Protein AF-A0A937XG15-F1 (afdb_monomer_lite)

Radius of gyration: 12.87 Å; chains: 1; bounding box: 32×17×33 Å

Sequence (74 aa):
MARLRCPSCSSENTWAKYIHDPCPGAPAGKTEWEAEAEGATPTGTPYPKPCPHPNDGTMTNAASVTCHDCNNQW

Foldseek 3Di:
DDQQADPVPRDSQKKFWWKDAQDVQDPVSIDIDIDGQDDDDVVSWGFFDARPGPPGRDGTGGPWMARPVVRDID

pLDDT: mean 80.9, std 10.28, range [55.97, 91.31]

Organism: NCBI:txid2052148

Secondary structure (DSSP, 8-state):
-PBPPPTTT--S-EEEEEEESS-TT-TTS-EEEEEE-B---TTSPPPPEE-SSTTT--EE-EEEEEETTTTEE-

Structure (mmCIF, N/CA/C/O backbone):
data_AF-A0A937XG15-F1
#
_entry.id   AF-A0A937XG15-F1
#
loop_
_atom_site.group_PDB
_atom_site.id
_atom_site.type_symbol
_atom_site.label_atom_id
_atom_site.label_alt_id
_atom_site.label_comp_id
_atom_site.label_asym_id
_atom_site.label_entity_id
_atom_site.label_seq_id
_atom_site.pdbx_PDB_ins_code
_atom_site.Cartn_x
_atom_site.Cartn_y
_atom_site.Cartn_z
_atom_site.occupancy
_atom_site.B_iso_or_equiv
_atom_site.auth_seq_id
_atom_site.auth_comp_id
_atom_site.auth_asym_id
_atom_site.auth_atom_id
_atom_site.pdbx_PDB_model_num
ATOM 1 N N . MET A 1 1 ? 6.595 -2.724 14.536 1.00 60.06 1 MET A N 1
ATOM 2 C CA . MET A 1 1 ? 6.008 -1.480 13.988 1.00 60.06 1 MET A CA 1
ATOM 3 C C . MET A 1 1 ? 4.525 -1.480 14.343 1.00 60.06 1 MET A C 1
ATOM 5 O O . MET A 1 1 ? 3.970 -2.565 14.462 1.00 60.06 1 MET A O 1
ATOM 9 N N . ALA A 1 2 ? 3.902 -0.328 14.607 1.00 69.75 2 ALA A N 1
ATOM 10 C CA . ALA A 1 2 ? 2.465 -0.282 14.901 1.00 69.75 2 ALA A CA 1
ATOM 11 C C . ALA A 1 2 ? 1.663 -0.333 13.589 1.00 69.75 2 ALA A C 1
ATOM 13 O O . ALA A 1 2 ? 1.992 0.394 12.647 1.00 69.75 2 ALA A O 1
ATOM 14 N N . ARG A 1 3 ? 0.641 -1.196 13.527 1.00 75.88 3 ARG A N 1
ATOM 15 C CA . ARG A 1 3 ? -0.301 -1.259 12.398 1.00 75.88 3 ARG A CA 1
ATOM 16 C C . ARG A 1 3 ? -1.189 -0.019 12.401 1.00 75.88 3 ARG A C 1
ATOM 18 O O . ARG A 1 3 ? -1.610 0.439 13.465 1.00 75.88 3 ARG A O 1
ATOM 25 N N . LEU A 1 4 ? -1.465 0.526 11.221 1.00 82.56 4 LEU A N 1
ATOM 26 C CA . LEU A 1 4 ? -2.382 1.647 11.070 1.00 82.56 4 LEU A CA 1
ATOM 27 C C . LEU A 1 4 ? -3.823 1.163 11.298 1.00 82.56 4 LEU A C 1
ATOM 29 O O . LEU A 1 4 ? -4.227 0.112 10.800 1.00 82.56 4 LEU A O 1
ATOM 33 N N . ARG A 1 5 ? -4.610 1.928 12.057 1.00 85.75 5 ARG A N 1
ATOM 34 C CA . ARG A 1 5 ? -6.023 1.619 12.304 1.00 85.75 5 ARG A CA 1
ATOM 35 C C . ARG A 1 5 ? -6.915 2.437 11.393 1.00 85.75 5 ARG A C 1
ATOM 37 O O . ARG A 1 5 ? -6.698 3.632 11.220 1.00 85.75 5 ARG A O 1
ATOM 44 N N . CYS A 1 6 ? -7.939 1.794 10.847 1.00 86.38 6 CYS A N 1
ATOM 45 C CA . CYS A 1 6 ? -8.919 2.454 10.007 1.00 86.38 6 CYS A CA 1
ATOM 46 C C . CYS A 1 6 ? -9.681 3.523 10.802 1.00 86.38 6 CYS A C 1
ATOM 48 O O . CYS A 1 6 ? -10.293 3.180 11.815 1.00 86.38 6 CYS A O 1
ATOM 50 N N . PRO A 1 7 ? -9.755 4.779 10.333 1.00 85.00 7 PRO A N 1
ATOM 51 C CA . PRO A 1 7 ? -10.495 5.830 11.030 1.00 85.00 7 PRO A CA 1
ATOM 52 C C . PRO A 1 7 ? -12.005 5.545 11.107 1.00 85.00 7 PRO A C 1
ATOM 54 O O . PRO A 1 7 ? -12.645 5.930 12.079 1.00 85.00 7 PRO A O 1
ATOM 57 N N . SER A 1 8 ? -12.569 4.823 10.131 1.00 88.31 8 SER A N 1
ATOM 58 C CA . SER A 1 8 ? -14.008 4.509 10.093 1.00 88.31 8 SER A CA 1
ATOM 59 C C . SER A 1 8 ? -14.445 3.330 10.975 1.00 88.31 8 SER A C 1
ATOM 61 O O . SER A 1 8 ? -15.546 3.359 11.511 1.00 88.31 8 SER A O 1
ATOM 63 N N . CYS A 1 9 ? -13.630 2.278 11.132 1.00 88.56 9 CYS A N 1
ATOM 64 C CA . CYS A 1 9 ? -14.033 1.054 11.851 1.00 88.56 9 CYS A CA 1
ATOM 65 C C . CYS A 1 9 ? -13.022 0.572 12.904 1.00 88.56 9 CYS A C 1
ATOM 67 O O . CYS A 1 9 ? -13.234 -0.465 13.524 1.00 88.56 9 CYS A O 1
ATOM 69 N N . SER A 1 10 ? 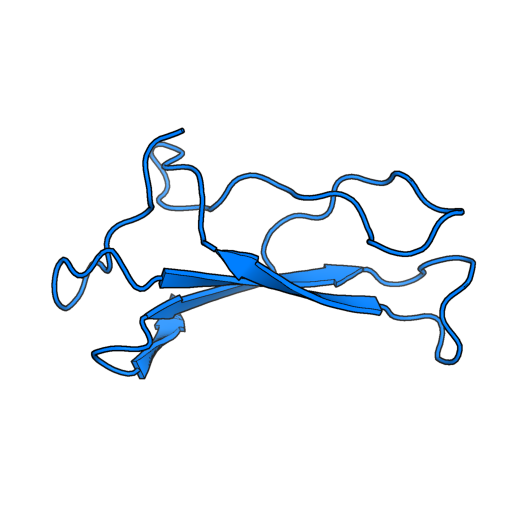-11.917 1.297 13.106 1.00 86.69 10 SER A N 1
ATOM 70 C CA . SER A 1 10 ? -10.803 0.933 13.998 1.00 86.69 10 SER A CA 1
ATOM 71 C C . SER A 1 10 ? -10.109 -0.404 13.693 1.00 86.69 10 SER A C 1
ATOM 73 O O . SER A 1 10 ? -9.279 -0.837 14.492 1.00 86.69 10 SER A O 1
ATOM 75 N N . SER A 1 11 ? -10.395 -1.042 12.551 1.00 88.75 11 SER A N 1
ATOM 76 C CA . SER A 1 11 ? -9.718 -2.279 12.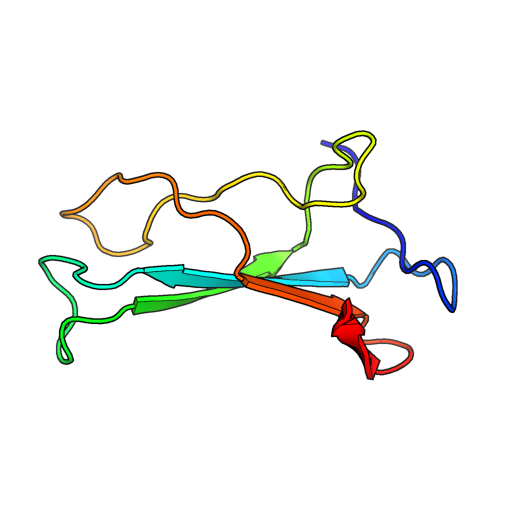143 1.00 88.75 11 SER A CA 1
ATOM 77 C C . SER A 1 11 ? -8.244 -2.041 11.805 1.00 88.75 11 SER A C 1
ATOM 79 O O . SER A 1 11 ? -7.875 -0.995 11.273 1.00 88.75 11 SER A O 1
ATOM 81 N N . GLU A 1 12 ? -7.414 -3.041 12.090 1.00 86.44 12 GLU A N 1
ATOM 82 C CA . GLU A 1 12 ? -5.987 -3.107 11.752 1.00 86.44 12 GLU A CA 1
ATOM 83 C C . GLU A 1 12 ? -5.737 -3.785 10.392 1.00 86.44 12 GLU A C 1
ATOM 85 O O . GLU A 1 12 ? -4.588 -3.927 9.976 1.00 86.44 12 GLU A O 1
ATOM 90 N N . ASN A 1 13 ? -6.798 -4.203 9.689 1.00 89.44 13 ASN A N 1
ATOM 91 C CA . ASN A 1 13 ? -6.731 -4.772 8.343 1.00 89.44 13 ASN A CA 1
ATOM 92 C C . ASN A 1 13 ? -6.655 -3.659 7.290 1.00 89.44 13 ASN A C 1
ATOM 94 O O . ASN A 1 13 ? -7.582 -3.425 6.505 1.00 89.44 13 ASN A O 1
ATOM 98 N N . THR A 1 14 ? -5.569 -2.901 7.353 1.00 89.19 14 THR A N 1
ATOM 99 C CA . THR A 1 14 ? -5.331 -1.723 6.526 1.00 89.19 14 THR A CA 1
ATOM 100 C C . THR A 1 14 ? -4.135 -1.970 5.616 1.00 89.19 14 THR A C 1
ATOM 102 O O . THR A 1 14 ? -3.105 -2.506 6.027 1.00 89.19 14 THR A O 1
ATOM 105 N N . TRP A 1 15 ? -4.292 -1.607 4.351 1.00 91.19 15 TRP A N 1
ATOM 106 C CA . TRP A 1 15 ? -3.331 -1.857 3.289 1.00 91.19 15 TRP A CA 1
ATOM 107 C C . TRP A 1 15 ? -3.024 -0.554 2.575 1.00 91.19 15 TRP A C 1
ATOM 109 O O . TRP A 1 15 ? -3.919 0.216 2.242 1.00 91.19 15 TRP A O 1
ATOM 119 N N . ALA A 1 16 ? -1.743 -0.289 2.384 1.00 90.75 16 ALA A N 1
ATOM 120 C CA . ALA A 1 16 ? -1.243 0.880 1.697 1.00 90.75 16 ALA A CA 1
ATOM 121 C C . ALA A 1 16 ? -0.890 0.505 0.259 1.00 90.75 16 ALA A C 1
ATOM 123 O O . ALA A 1 16 ? -0.127 -0.435 0.026 1.00 90.75 16 ALA A O 1
ATOM 124 N N . LYS A 1 17 ? -1.420 1.267 -0.696 1.00 91.31 17 LYS A N 1
ATOM 125 C CA . LYS A 1 17 ? -1.056 1.175 -2.106 1.00 91.31 17 LYS A CA 1
ATOM 126 C C . LYS A 1 17 ? 0.068 2.157 -2.400 1.00 91.31 17 LYS A C 1
ATOM 128 O O . LYS A 1 17 ? -0.035 3.335 -2.074 1.00 91.31 17 LYS A O 1
ATOM 133 N N . TYR A 1 18 ? 1.115 1.684 -3.054 1.00 89.56 18 TYR A N 1
ATOM 134 C CA . TYR A 1 18 ? 2.281 2.453 -3.466 1.00 89.56 18 TYR A CA 1
ATOM 135 C C . TYR A 1 18 ? 2.337 2.497 -4.991 1.00 89.56 18 TYR A C 1
ATOM 137 O O . TYR A 1 18 ? 2.053 1.501 -5.658 1.00 89.56 18 TYR A O 1
ATOM 145 N N . ILE A 1 19 ? 2.679 3.663 -5.537 1.00 89.00 19 ILE A N 1
ATOM 146 C CA . ILE A 1 19 ? 2.792 3.893 -6.979 1.00 89.00 19 ILE A CA 1
ATOM 147 C C . ILE A 1 19 ? 4.113 4.618 -7.219 1.00 89.00 19 ILE A C 1
ATOM 149 O O . ILE A 1 19 ? 4.296 5.733 -6.733 1.00 89.00 19 ILE A O 1
ATOM 153 N N . HIS A 1 20 ? 5.028 3.981 -7.946 1.00 84.25 20 HIS A N 1
ATOM 154 C CA . HIS A 1 20 ? 6.318 4.563 -8.319 1.00 84.25 20 HIS A CA 1
ATOM 155 C C . HIS A 1 20 ? 6.428 4.665 -9.837 1.00 84.25 20 HIS A C 1
ATOM 157 O O . HIS A 1 20 ? 6.391 3.646 -10.532 1.00 84.25 20 HIS A O 1
ATOM 163 N N . ASP A 1 21 ? 6.549 5.895 -10.332 1.00 82.06 21 ASP A N 1
ATOM 164 C CA . ASP A 1 21 ? 6.754 6.225 -11.741 1.00 82.06 21 ASP A CA 1
ATOM 165 C C . ASP A 1 21 ? 7.801 7.352 -11.845 1.00 82.06 21 ASP A C 1
ATOM 167 O O . ASP A 1 21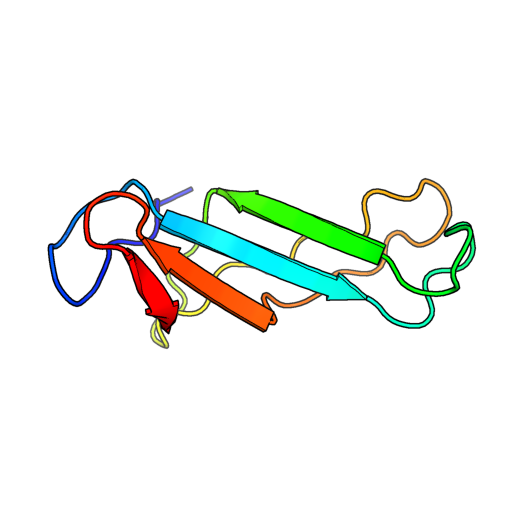 ? 7.625 8.390 -11.196 1.00 82.06 21 ASP A O 1
ATOM 171 N N . PRO A 1 22 ? 8.887 7.183 -12.623 1.00 75.94 22 PRO A N 1
ATOM 172 C CA . PRO A 1 22 ? 9.308 5.973 -13.338 1.00 75.94 22 PRO A CA 1
ATOM 173 C C . PRO A 1 22 ? 10.116 4.993 -12.448 1.00 75.94 22 PRO A C 1
ATOM 175 O O . PRO A 1 22 ? 11.061 5.424 -11.792 1.00 75.94 22 PRO A O 1
ATOM 178 N N . CYS A 1 23 ? 9.814 3.680 -12.468 1.00 72.12 23 CYS A N 1
ATOM 179 C CA . CYS A 1 23 ? 10.625 2.625 -11.816 1.00 72.12 23 CYS A CA 1
ATOM 180 C C . CYS A 1 23 ? 11.509 1.900 -12.867 1.00 72.12 23 CYS A C 1
ATOM 182 O O . CYS A 1 23 ? 11.003 1.024 -13.586 1.00 72.12 23 CYS A O 1
ATOM 184 N N . PRO A 1 24 ? 12.810 2.241 -13.029 1.00 65.69 24 PRO A N 1
ATOM 185 C CA . PRO A 1 24 ? 13.767 1.502 -13.859 1.00 65.69 24 PRO A CA 1
ATOM 186 C C . PRO A 1 24 ? 13.783 0.001 -13.534 1.00 65.69 24 PRO A C 1
ATOM 188 O O . PRO A 1 24 ? 14.335 -0.448 -12.535 1.00 65.69 24 PRO A O 1
ATOM 191 N N . GLY A 1 25 ? 13.181 -0.797 -14.417 1.00 66.56 25 GLY A N 1
ATOM 192 C CA . GLY A 1 25 ? 13.064 -2.252 -14.271 1.00 66.56 25 GLY A CA 1
ATOM 193 C C . GLY A 1 25 ? 11.629 -2.773 -14.326 1.00 66.56 25 GLY A C 1
ATOM 194 O O . GLY A 1 25 ? 11.443 -3.982 -14.458 1.00 66.56 25 GLY A O 1
ATOM 195 N N . ALA A 1 26 ? 10.628 -1.890 -14.277 1.00 70.94 26 ALA A N 1
ATOM 196 C CA . ALA A 1 26 ? 9.233 -2.254 -14.481 1.00 70.94 26 ALA A CA 1
ATOM 197 C C . ALA A 1 26 ? 8.876 -2.319 -15.981 1.00 70.94 26 ALA A C 1
ATOM 199 O O . ALA A 1 26 ? 9.254 -1.420 -16.737 1.00 70.94 26 ALA A O 1
ATOM 200 N N . PRO A 1 27 ? 8.102 -3.326 -16.436 1.00 69.00 27 PRO A N 1
ATOM 201 C CA . PRO A 1 27 ? 7.762 -3.503 -17.853 1.00 69.00 27 PRO A CA 1
ATOM 202 C C . PRO A 1 27 ? 6.937 -2.349 -18.444 1.00 69.00 27 PRO A C 1
ATOM 204 O O . PRO A 1 27 ? 6.971 -2.130 -19.650 1.00 69.00 27 PRO A O 1
ATOM 207 N N . ALA A 1 28 ? 6.213 -1.602 -17.607 1.00 72.62 28 ALA A N 1
ATOM 208 C CA . ALA A 1 28 ? 5.383 -0.471 -18.020 1.00 72.62 28 ALA A CA 1
ATOM 209 C C . ALA A 1 28 ? 5.960 0.895 -17.605 1.00 72.62 28 ALA A C 1
ATOM 211 O O . ALA A 1 28 ? 5.241 1.886 -17.655 1.00 72.62 28 ALA A O 1
ATOM 212 N N . GLY A 1 29 ? 7.206 0.955 -17.117 1.00 73.50 29 GLY A N 1
ATOM 213 C CA . GLY A 1 29 ? 7.790 2.178 -16.547 1.00 73.50 29 GLY A CA 1
ATOM 214 C C . GLY A 1 29 ? 7.225 2.573 -15.177 1.00 73.50 29 GLY A C 1
ATOM 215 O O . GLY A 1 29 ? 7.877 3.317 -14.460 1.00 73.50 29 GLY A O 1
ATOM 216 N N . LYS A 1 30 ? 6.092 1.996 -14.768 1.00 82.25 30 LYS A N 1
ATOM 217 C CA . LYS A 1 30 ? 5.473 2.165 -13.452 1.00 82.25 30 LYS A CA 1
ATOM 218 C C . LYS A 1 30 ? 5.436 0.861 -12.665 1.00 82.25 30 LYS A C 1
ATOM 220 O O . LYS A 1 30 ? 5.193 -0.204 -13.239 1.00 82.25 30 LYS A O 1
ATOM 225 N N . THR A 1 31 ? 5.578 0.968 -11.349 1.00 85.56 31 THR A N 1
ATOM 226 C CA . THR A 1 31 ? 5.344 -0.136 -10.411 1.00 85.56 31 THR A CA 1
ATOM 227 C C . THR A 1 31 ? 4.249 0.253 -9.436 1.00 85.56 31 THR A C 1
ATOM 229 O O . THR A 1 31 ? 4.339 1.283 -8.770 1.00 85.56 31 THR A O 1
ATOM 232 N N . GLU A 1 32 ? 3.234 -0.596 -9.326 1.00 88.06 32 GLU A N 1
ATOM 233 C CA . GLU A 1 32 ? 2.178 -0.482 -8.325 1.00 88.06 32 GLU A CA 1
ATOM 234 C C . GLU A 1 32 ? 2.256 -1.712 -7.422 1.00 88.06 32 GLU A C 1
ATOM 236 O O . GLU A 1 32 ? 2.301 -2.839 -7.918 1.00 88.06 32 GLU A O 1
ATOM 241 N N . TRP A 1 33 ? 2.308 -1.509 -6.109 1.00 88.94 33 TRP A N 1
ATOM 242 C CA . TRP A 1 33 ? 2.293 -2.606 -5.145 1.00 88.94 33 TRP A CA 1
ATOM 243 C C . TRP A 1 33 ? 1.523 -2.220 -3.896 1.00 88.94 33 TRP A C 1
ATOM 245 O O . TRP A 1 33 ? 1.376 -1.044 -3.568 1.00 88.94 33 TRP A O 1
ATOM 255 N N . GLU A 1 34 ? 1.040 -3.232 -3.192 1.00 89.75 34 GLU A N 1
ATOM 256 C CA . GLU A 1 34 ? 0.347 -3.071 -1.925 1.00 89.75 34 GLU A CA 1
ATOM 257 C C . GLU A 1 34 ? 1.147 -3.739 -0.818 1.00 89.75 34 GLU A C 1
ATOM 259 O O . GLU A 1 34 ? 1.801 -4.766 -1.017 1.00 89.75 34 GLU A O 1
ATOM 264 N N . ALA A 1 35 ? 1.109 -3.138 0.360 1.00 88.88 35 ALA A N 1
ATOM 265 C CA . ALA A 1 35 ? 1.662 -3.732 1.560 1.00 88.88 35 ALA A CA 1
ATOM 266 C C . ALA A 1 35 ? 0.791 -3.372 2.756 1.00 88.88 35 ALA A C 1
ATOM 268 O O . ALA A 1 35 ? 0.091 -2.361 2.736 1.00 88.88 35 ALA A O 1
ATOM 269 N N . GLU A 1 36 ? 0.879 -4.164 3.820 1.00 88.06 36 GLU A N 1
ATOM 270 C CA . GLU A 1 36 ? 0.242 -3.819 5.090 1.00 88.06 36 GLU A CA 1
ATOM 271 C C . GLU A 1 36 ? 0.646 -2.394 5.498 1.00 88.06 36 GLU A C 1
ATOM 273 O O . GLU A 1 36 ? 1.829 -2.025 5.428 1.00 88.06 36 GLU A O 1
ATOM 278 N N . ALA A 1 37 ? -0.350 -1.586 5.874 1.00 85.81 37 ALA A N 1
ATOM 279 C CA . ALA A 1 37 ? -0.145 -0.203 6.271 1.00 85.81 37 ALA A CA 1
ATOM 280 C C . ALA A 1 37 ? 0.503 -0.178 7.659 1.00 85.81 37 ALA A C 1
ATOM 282 O O . ALA A 1 37 ? -0.141 -0.181 8.711 1.00 85.81 37 ALA A O 1
ATOM 283 N N . GLU A 1 38 ? 1.827 -0.197 7.648 1.00 79.56 38 GLU A N 1
ATOM 284 C CA . GLU A 1 38 ? 2.658 -0.100 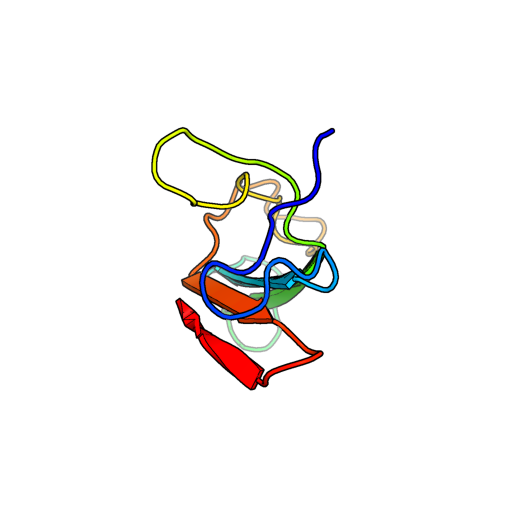8.834 1.00 79.56 38 GLU A CA 1
ATOM 285 C C . GLU A 1 38 ? 3.097 1.351 9.002 1.00 79.56 38 GLU A C 1
ATOM 287 O O . GLU A 1 38 ? 3.674 1.948 8.092 1.00 79.56 38 GLU A O 1
ATOM 292 N N . GLY A 1 39 ? 2.836 1.918 10.177 1.00 66.75 39 GLY A N 1
ATOM 293 C CA . GLY A 1 39 ? 3.194 3.294 10.488 1.00 66.75 39 GLY A CA 1
ATOM 294 C C . GLY A 1 39 ? 1.999 4.199 10.671 1.00 66.75 39 GLY A C 1
ATOM 295 O O . GLY A 1 39 ? 1.253 4.475 9.742 1.00 66.75 39 GLY A O 1
ATOM 296 N N . ALA A 1 40 ? 1.866 4.706 11.889 1.00 56.75 40 ALA A N 1
ATOM 297 C CA . ALA A 1 40 ? 1.132 5.923 12.151 1.00 56.75 40 ALA A CA 1
ATOM 298 C C . ALA A 1 40 ? 2.168 7.047 12.226 1.00 56.75 40 ALA A C 1
ATOM 300 O O . ALA A 1 40 ? 2.750 7.291 13.285 1.00 56.75 40 ALA A O 1
ATOM 301 N N . THR A 1 41 ? 2.418 7.753 11.120 1.00 58.50 41 THR A N 1
ATOM 302 C CA . THR A 1 41 ? 2.771 9.164 11.308 1.00 58.50 41 THR A CA 1
ATOM 303 C C . THR A 1 41 ? 1.596 9.824 12.052 1.00 58.50 41 THR A C 1
ATOM 305 O O . THR A 1 41 ? 0.457 9.365 11.923 1.00 58.50 41 THR A O 1
ATOM 308 N N . PRO A 1 42 ? 1.801 10.909 12.818 1.00 55.97 42 PRO A N 1
ATOM 309 C CA . PRO A 1 42 ? 0.692 11.642 13.441 1.00 55.97 42 PRO A CA 1
ATOM 310 C C . PRO A 1 42 ? -0.399 12.066 12.440 1.00 55.97 42 PRO A C 1
ATOM 312 O O . PRO A 1 42 ? -1.529 12.336 12.828 1.00 55.97 42 PRO A O 1
ATOM 315 N N . THR A 1 43 ? -0.054 12.113 11.151 1.00 60.75 43 THR A N 1
ATOM 316 C CA . THR A 1 43 ? -0.929 12.461 10.030 1.00 60.75 43 THR A CA 1
ATOM 317 C C . THR A 1 43 ? -1.712 11.277 9.449 1.00 60.75 43 THR A C 1
ATOM 319 O O . THR A 1 43 ? -2.464 11.477 8.504 1.00 60.75 43 THR A O 1
ATOM 322 N N . GLY A 1 44 ? -1.560 10.055 9.980 1.00 64.31 44 GLY A N 1
ATOM 323 C CA . GLY A 1 44 ? -2.279 8.866 9.501 1.00 64.31 44 GLY A CA 1
ATOM 324 C C . GLY A 1 44 ? -1.747 8.287 8.188 1.00 64.31 44 GLY A C 1
ATOM 325 O O . GLY A 1 44 ? -2.450 7.528 7.524 1.00 64.31 44 GLY A O 1
ATOM 326 N N . THR A 1 45 ? -0.519 8.646 7.808 1.00 73.19 45 THR A N 1
ATOM 327 C CA . THR A 1 45 ? 0.125 8.190 6.573 1.00 73.19 45 THR A CA 1
ATOM 328 C C . THR A 1 45 ? 1.013 6.973 6.876 1.00 73.19 45 THR A C 1
ATOM 330 O O . THR A 1 45 ? 1.806 7.035 7.822 1.00 73.19 45 THR A O 1
ATOM 333 N N . PRO A 1 46 ? 0.914 5.875 6.103 1.00 83.00 46 PRO A N 1
ATOM 334 C CA . PRO A 1 46 ? 1.809 4.728 6.234 1.00 83.00 46 PRO A CA 1
ATOM 335 C C . PRO A 1 46 ? 3.257 5.124 5.970 1.00 83.00 46 PRO A C 1
ATOM 337 O O . PRO A 1 46 ? 3.529 6.082 5.239 1.00 83.00 46 PRO A O 1
ATOM 340 N N . TYR A 1 47 ? 4.197 4.344 6.500 1.00 84.00 47 TYR A N 1
ATOM 341 C CA . TYR A 1 47 ? 5.595 4.544 6.151 1.00 84.00 47 TYR A CA 1
ATOM 342 C C . TYR A 1 47 ? 5.831 4.303 4.652 1.00 84.00 47 TYR A C 1
ATOM 344 O O . TYR A 1 47 ? 5.202 3.422 4.049 1.00 84.00 47 TYR A O 1
ATOM 352 N N . PRO A 1 48 ? 6.760 5.061 4.045 1.00 85.62 48 PRO A N 1
ATOM 353 C CA . PRO A 1 48 ? 7.196 4.781 2.692 1.00 85.62 48 PRO A CA 1
ATOM 354 C C . PRO A 1 48 ? 7.832 3.386 2.626 1.00 85.62 48 PRO A C 1
ATOM 356 O O . PRO A 1 48 ? 8.530 2.975 3.558 1.00 85.62 48 PRO A O 1
ATOM 359 N N . LYS A 1 49 ? 7.613 2.668 1.523 1.00 86.38 49 LYS A N 1
ATOM 360 C CA . LYS A 1 49 ? 8.234 1.362 1.259 1.00 86.38 49 LYS A CA 1
ATOM 361 C C . LYS A 1 49 ? 9.053 1.412 -0.033 1.00 86.38 49 LYS A C 1
ATOM 363 O O . LYS A 1 49 ? 8.730 2.207 -0.915 1.00 86.38 49 LYS A O 1
ATOM 368 N N . PRO A 1 50 ? 10.124 0.613 -0.151 1.00 85.31 50 PRO A N 1
ATOM 369 C CA . PRO A 1 50 ? 10.951 0.601 -1.356 1.00 85.31 50 PRO A CA 1
ATOM 370 C C . PRO A 1 50 ? 10.198 0.024 -2.570 1.00 85.31 50 PRO A C 1
ATOM 372 O O . PRO A 1 50 ? 9.409 -0.907 -2.385 1.00 85.31 50 PRO A O 1
ATOM 375 N N . CYS A 1 51 ? 10.467 0.520 -3.797 1.00 84.00 51 CYS A N 1
ATOM 376 C CA . CYS A 1 51 ? 9.999 -0.141 -5.037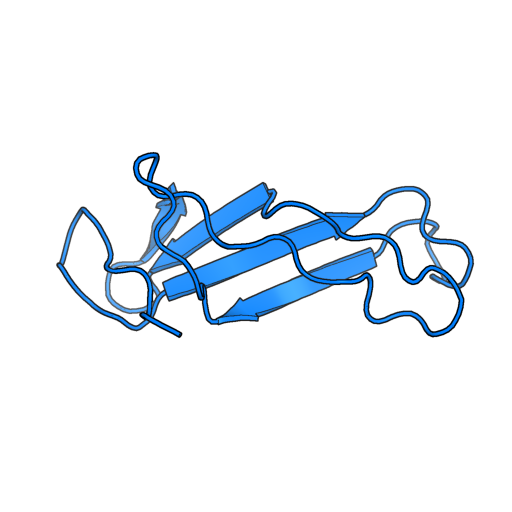 1.00 84.00 51 CYS A CA 1
ATOM 377 C C . CYS A 1 51 ? 10.476 -1.609 -4.989 1.00 84.00 51 CYS A C 1
ATOM 379 O O . CYS A 1 51 ? 11.674 -1.844 -4.817 1.00 84.00 51 CYS A O 1
ATOM 381 N N . PRO A 1 52 ? 9.585 -2.611 -5.138 1.00 80.44 52 PRO A N 1
ATOM 382 C CA . PRO A 1 52 ? 9.953 -4.027 -5.075 1.00 80.44 52 PRO A CA 1
ATOM 383 C C . PRO A 1 52 ? 10.825 -4.468 -6.257 1.00 80.44 52 PRO A C 1
ATOM 385 O O . PRO A 1 52 ? 11.352 -5.580 -6.256 1.00 80.44 52 PRO A O 1
ATOM 388 N N . HIS A 1 53 ? 10.984 -3.619 -7.276 1.00 75.88 53 HIS A N 1
ATOM 389 C CA . HIS A 1 53 ? 11.900 -3.900 -8.367 1.00 75.88 53 HIS A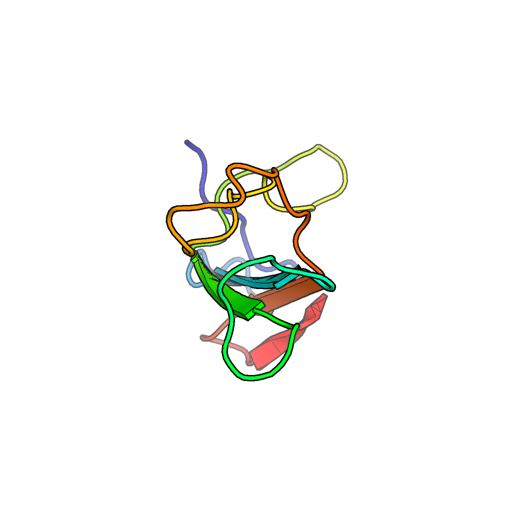 CA 1
ATOM 390 C C . HIS A 1 53 ? 13.362 -3.764 -7.913 1.00 75.88 53 HIS A C 1
ATOM 392 O O . HIS A 1 53 ? 13.733 -2.761 -7.299 1.00 75.88 53 HIS A O 1
ATOM 398 N N . PRO A 1 54 ? 14.218 -4.738 -8.273 1.00 61.91 54 PRO A N 1
ATOM 399 C CA . PRO A 1 54 ? 15.570 -4.890 -7.730 1.00 61.91 54 PRO A CA 1
ATOM 400 C C . PRO A 1 54 ? 16.538 -3.739 -8.042 1.00 61.91 54 PRO A C 1
ATOM 402 O O . PRO A 1 54 ? 17.627 -3.710 -7.481 1.00 61.91 54 PRO A O 1
ATOM 405 N N . ASN A 1 55 ? 16.164 -2.803 -8.917 1.00 58.53 55 ASN A N 1
ATOM 406 C CA . ASN A 1 55 ? 17.064 -1.771 -9.432 1.00 58.53 55 ASN A CA 1
ATOM 407 C C . ASN A 1 55 ? 16.781 -0.354 -8.927 1.00 58.53 55 ASN A C 1
ATOM 409 O O . ASN A 1 55 ? 17.553 0.542 -9.252 1.00 58.53 55 ASN A O 1
ATOM 413 N N . ASP A 1 56 ? 15.715 -0.130 -8.158 1.00 67.19 56 ASP A N 1
ATOM 414 C CA . ASP A 1 56 ? 15.336 1.236 -7.788 1.00 67.19 56 ASP A CA 1
ATOM 415 C C . ASP A 1 56 ? 15.773 1.606 -6.369 1.00 67.19 56 ASP A C 1
ATOM 417 O O . ASP A 1 56 ? 16.380 2.649 -6.154 1.00 67.19 56 ASP A O 1
ATOM 421 N N . GLY A 1 57 ? 15.471 0.762 -5.373 1.00 68.44 57 GLY A N 1
ATOM 422 C CA . GLY A 1 57 ? 15.752 1.055 -3.959 1.00 68.44 57 GLY A CA 1
ATOM 423 C C . GLY A 1 57 ? 15.072 2.324 -3.410 1.00 68.44 57 GLY A C 1
ATOM 424 O O . GLY A 1 57 ? 15.201 2.617 -2.221 1.00 68.44 57 GLY A O 1
ATOM 425 N N . THR A 1 58 ? 14.341 3.069 -4.244 1.00 82.94 58 THR A N 1
ATOM 426 C CA . THR A 1 58 ? 13.670 4.316 -3.886 1.00 82.94 58 THR A CA 1
ATOM 427 C C . THR A 1 58 ? 12.513 4.052 -2.945 1.00 82.94 58 THR A C 1
ATOM 429 O O . THR A 1 58 ? 11.652 3.210 -3.201 1.00 82.94 58 THR A O 1
ATOM 432 N N . MET A 1 59 ? 12.498 4.813 -1.854 1.00 84.88 59 MET A N 1
ATOM 433 C CA . MET A 1 59 ? 11.405 4.851 -0.894 1.00 84.88 59 MET A CA 1
ATOM 434 C C . MET A 1 59 ? 10.222 5.603 -1.505 1.00 84.88 59 MET A C 1
ATOM 436 O O . MET A 1 59 ? 10.294 6.808 -1.740 1.00 84.88 59 MET A O 1
ATOM 440 N N . THR A 1 60 ? 9.124 4.896 -1.730 1.00 86.81 60 THR A N 1
ATOM 441 C CA . THR A 1 60 ? 7.897 5.441 -2.307 1.00 86.81 60 THR A CA 1
ATOM 442 C C . THR A 1 60 ? 6.865 5.621 -1.205 1.00 86.81 60 THR A C 1
ATOM 444 O O . THR A 1 60 ? 6.644 4.728 -0.386 1.00 86.81 60 THR A O 1
ATOM 447 N N . ASN A 1 61 ? 6.232 6.792 -1.167 1.00 88.00 61 ASN A N 1
ATOM 448 C CA . ASN A 1 61 ? 5.141 7.065 -0.235 1.00 88.00 61 ASN A CA 1
ATOM 449 C C . ASN A 1 61 ? 3.876 6.306 -0.644 1.00 88.00 61 ASN A C 1
ATOM 451 O O . ASN A 1 61 ? 3.651 6.042 -1.826 1.00 88.00 61 ASN A O 1
ATOM 455 N N . ALA A 1 62 ? 3.033 5.980 0.334 1.00 88.06 62 ALA A N 1
ATOM 456 C CA . ALA A 1 62 ? 1.720 5.424 0.046 1.00 88.06 62 ALA A CA 1
ATOM 457 C C . ALA A 1 62 ? 0.883 6.456 -0.728 1.00 88.06 62 ALA A C 1
ATOM 459 O O . ALA A 1 62 ? 0.768 7.607 -0.312 1.00 88.06 62 ALA A O 1
ATOM 460 N N . ALA A 1 63 ? 0.308 6.034 -1.848 1.00 88.88 63 ALA A N 1
ATOM 461 C CA . ALA A 1 63 ? -0.631 6.816 -2.641 1.00 88.88 63 ALA A CA 1
ATOM 462 C C . ALA A 1 63 ? -2.029 6.834 -2.004 1.00 88.88 63 ALA A C 1
ATOM 464 O O . ALA A 1 63 ? -2.743 7.826 -2.111 1.00 88.88 63 ALA A O 1
ATOM 465 N N . SER A 1 64 ? -2.418 5.738 -1.349 1.00 88.31 64 SER A N 1
ATOM 466 C CA . SER A 1 64 ? -3.687 5.614 -0.632 1.00 88.31 64 SER A CA 1
ATOM 467 C C . SER A 1 64 ? -3.633 4.482 0.385 1.00 88.31 64 SER A C 1
ATOM 469 O O . SER A 1 64 ? -2.860 3.535 0.219 1.00 88.31 64 SER A O 1
ATOM 471 N N . VAL A 1 65 ? -4.499 4.538 1.390 1.00 89.25 65 VAL A N 1
ATOM 472 C CA . VAL A 1 65 ? -4.720 3.456 2.348 1.00 89.25 65 VAL A CA 1
ATOM 473 C C . VAL A 1 65 ? -6.141 2.950 2.233 1.00 89.25 65 VAL A C 1
ATOM 475 O O . VAL A 1 65 ? -7.075 3.740 2.216 1.00 89.25 65 VAL A O 1
ATOM 478 N N . THR A 1 66 ? -6.313 1.636 2.220 1.00 90.94 66 THR A N 1
ATOM 479 C CA . THR A 1 66 ? -7.615 0.979 2.184 1.00 90.94 66 THR A CA 1
ATOM 480 C C . THR A 1 66 ? -7.761 0.060 3.387 1.00 90.94 66 THR A C 1
ATOM 482 O O . THR A 1 66 ? -6.876 -0.738 3.690 1.00 90.94 66 THR A O 1
ATOM 485 N N . CYS A 1 67 ? -8.892 0.132 4.082 1.00 91.06 67 CYS A N 1
ATOM 486 C CA . CYS A 1 67 ? -9.274 -0.876 5.062 1.00 91.06 67 CYS A CA 1
ATOM 487 C C . CYS A 1 67 ? -10.104 -1.964 4.388 1.00 91.06 67 CYS A C 1
ATOM 489 O O . CYS A 1 67 ? -11.185 -1.679 3.882 1.00 91.06 67 CYS A O 1
ATOM 491 N N . HIS A 1 68 ? -9.644 -3.211 4.428 1.00 90.69 68 HIS A N 1
ATOM 492 C CA . HIS A 1 68 ? -10.344 -4.325 3.783 1.00 90.69 68 HIS A CA 1
ATOM 493 C C . HIS A 1 68 ? -11.604 -4.782 4.533 1.00 90.69 68 HIS A C 1
ATOM 495 O O . HIS A 1 68 ? -12.463 -5.414 3.927 1.00 90.69 68 HIS A O 1
ATOM 501 N N . ASP A 1 69 ? -11.761 -4.444 5.818 1.00 90.88 69 ASP A N 1
ATOM 502 C CA . ASP A 1 69 ? -12.972 -4.804 6.574 1.00 90.88 69 ASP A CA 1
ATOM 503 C C . ASP A 1 69 ? -14.181 -3.936 6.214 1.00 90.88 69 ASP A C 1
ATOM 505 O O . ASP A 1 69 ? -15.298 -4.433 6.105 1.00 90.88 69 ASP A O 1
ATOM 509 N N . CYS A 1 70 ? -13.980 -2.628 6.040 1.00 90.88 70 CYS A N 1
ATOM 510 C CA . CYS A 1 70 ? -15.065 -1.685 5.750 1.00 90.88 70 CYS A CA 1
ATOM 511 C C . CYS A 1 70 ? -14.966 -1.038 4.362 1.00 90.88 70 CYS A C 1
ATOM 513 O O . CYS A 1 70 ? -15.786 -0.183 4.040 1.00 90.88 70 CYS A O 1
ATOM 515 N N . ASN A 1 71 ? -13.975 -1.430 3.552 1.00 90.56 71 ASN A N 1
ATOM 516 C CA . ASN A 1 71 ? -13.652 -0.846 2.244 1.00 90.56 71 ASN A CA 1
ATOM 517 C C . ASN A 1 71 ? -13.482 0.685 2.271 1.00 90.56 71 ASN A C 1
ATOM 519 O O . ASN A 1 71 ? -13.701 1.363 1.270 1.00 90.56 71 ASN A O 1
ATOM 523 N N . ASN A 1 72 ? -13.099 1.244 3.422 1.00 89.19 72 ASN A N 1
ATOM 524 C CA . ASN A 1 72 ? -12.844 2.672 3.562 1.00 89.19 72 ASN A CA 1
ATOM 525 C C . ASN A 1 72 ? -11.448 2.998 3.031 1.00 89.19 72 ASN A C 1
ATOM 527 O O . ASN A 1 72 ? -10.478 2.395 3.490 1.00 89.19 72 ASN A O 1
ATOM 531 N N . GLN A 1 73 ? -11.351 3.968 2.125 1.00 89.00 73 GLN A N 1
ATOM 532 C CA . GLN A 1 73 ? -10.087 4.454 1.577 1.00 89.00 73 GLN A CA 1
ATOM 533 C C . GLN A 1 73 ? -9.804 5.882 2.068 1.00 89.00 73 GLN A C 1
ATOM 535 O O . GLN A 1 73 ? -10.723 6.703 2.086 1.00 89.00 73 GLN A O 1
ATOM 540 N N . TRP A 1 74 ? -8.565 6.172 2.474 1.00 85.12 74 TRP A N 1
ATOM 541 C CA . TRP A 1 74 ? -8.106 7.502 2.896 1.00 85.12 74 TRP A CA 1
ATOM 542 C C . TRP A 1 74 ? -6.643 7.768 2.534 1.00 85.12 74 TRP A C 1
ATOM 544 O O . TRP A 1 74 ? -5.919 6.806 2.181 1.00 85.12 74 TRP A O 1
#